Protein AF-A0A3M5D7C6-F1 (afdb_monomer_lite)

Secondary structure (DSSP, 8-state):
---S-EEEEEES--HHHHHHHHHHHHSPBPPPEEETTEEEEEEEETTEEEEEEEEEEEETTEEEEEEE-TTSS-SSHHHHHHHHHHHH-S-B-

Organism: Pseudomonas aeruginosa (NCBI:txid287)

Radius of gyration: 11.96 Å; chains: 1; bounding box: 26×23×31 Å

Sequence (93 aa):
MRQPDIEIYLKDAEHAAVAAWLEQALGPCGPWQEHGQTLKCTARGEHGAVRVTWLPKAVGKWHSLFLESDSTPWDDDLACARAAHAALGVEIR

Structure (mmCIF, N/CA/C/O backbone):
data_AF-A0A3M5D7C6-F1
#
_entry.id   AF-A0A3M5D7C6-F1
#
loop_
_atom_site.group_PDB
_atom_site.id
_atom_site.type_symbol
_atom_site.label_atom_id
_atom_site.label_alt_id
_atom_site.label_comp_id
_atom_site.label_asym_id
_atom_site.label_entity_id
_atom_site.label_seq_id
_atom_site.pdbx_PDB_ins_code
_atom_site.Cartn_x
_atom_site.Cartn_y
_atom_site.Cartn_z
_atom_site.occupancy
_atom_site.B_iso_or_equiv
_atom_site.auth_seq_id
_atom_site.auth_comp_id
_atom_site.auth_asym_id
_atom_site.auth_atom_id
_atom_site.pdbx_PDB_model_num
ATOM 1 N N . MET A 1 1 ? -5.492 2.951 -20.046 1.00 77.50 1 MET A N 1
ATOM 2 C CA . MET A 1 1 ? -4.131 3.529 -20.042 1.00 77.50 1 MET A CA 1
ATOM 3 C C . MET A 1 1 ? -3.603 3.325 -18.646 1.00 77.50 1 MET A C 1
ATOM 5 O O . MET A 1 1 ? -4.379 3.502 -17.720 1.00 77.50 1 MET A O 1
ATOM 9 N N . ARG A 1 2 ? -2.351 2.903 -18.515 1.00 88.31 2 ARG A N 1
ATOM 10 C CA . ARG A 1 2 ? -1.748 2.605 -17.222 1.00 88.31 2 ARG A CA 1
ATOM 11 C C . ARG A 1 2 ? -1.416 3.887 -16.457 1.00 88.31 2 ARG A C 1
ATOM 13 O O . ARG A 1 2 ? -0.903 4.821 -17.075 1.00 88.31 2 ARG A O 1
ATOM 20 N N . GLN A 1 3 ? -1.730 3.934 -15.165 1.00 91.56 3 GLN A N 1
ATOM 21 C CA . GLN A 1 3 ? -1.383 5.060 -14.298 1.00 91.56 3 GLN A CA 1
ATOM 22 C C . GLN A 1 3 ? 0.106 5.006 -13.904 1.00 91.56 3 GLN A C 1
ATOM 24 O O . GLN A 1 3 ? 0.654 3.913 -13.747 1.00 91.56 3 GLN A O 1
ATOM 29 N N . PRO A 1 4 ? 0.783 6.164 -13.785 1.00 93.12 4 PRO A N 1
ATOM 30 C CA . PRO A 1 4 ? 2.197 6.223 -13.410 1.00 93.12 4 PRO A CA 1
ATOM 31 C C . PRO A 1 4 ? 2.450 6.029 -11.908 1.00 93.12 4 PRO A C 1
ATOM 33 O O . PRO A 1 4 ? 3.592 5.853 -11.481 1.00 93.12 4 PRO A O 1
ATOM 36 N N . ASP A 1 5 ? 1.383 6.066 -11.124 1.00 96.81 5 ASP A N 1
ATOM 37 C CA . ASP A 1 5 ? 1.348 5.864 -9.691 1.00 96.81 5 ASP A CA 1
ATOM 38 C C . ASP A 1 5 ? -0.024 5.309 -9.301 1.00 96.81 5 ASP A C 1
ATOM 40 O O . ASP A 1 5 ? -0.983 5.420 -10.066 1.00 96.81 5 ASP A O 1
ATOM 44 N N . ILE A 1 6 ? -0.082 4.655 -8.143 1.00 97.81 6 ILE A N 1
ATOM 45 C CA . ILE A 1 6 ? -1.304 4.078 -7.583 1.00 97.81 6 ILE A CA 1
ATOM 46 C C . ILE A 1 6 ? -1.411 4.496 -6.121 1.00 97.81 6 ILE A C 1
ATOM 48 O O . ILE A 1 6 ? -0.467 4.275 -5.357 1.00 97.81 6 ILE A O 1
ATOM 52 N N . GLU A 1 7 ? -2.561 5.022 -5.710 1.00 98.38 7 GLU A N 1
ATOM 53 C CA . GLU A 1 7 ? -2.884 5.277 -4.304 1.00 98.38 7 GLU A CA 1
ATOM 54 C C . GLU A 1 7 ? -4.205 4.606 -3.919 1.00 98.38 7 GLU A C 1
ATOM 56 O O . GLU A 1 7 ? -5.257 4.890 -4.485 1.00 98.38 7 GLU A O 1
ATOM 61 N N . ILE A 1 8 ? -4.163 3.734 -2.909 1.00 98.50 8 ILE A N 1
ATOM 62 C CA . ILE A 1 8 ? -5.360 3.090 -2.353 1.00 98.50 8 ILE A CA 1
ATOM 63 C C . ILE A 1 8 ? -5.412 3.250 -0.833 1.00 98.50 8 ILE A C 1
ATOM 65 O O . ILE A 1 8 ? -4.381 3.302 -0.155 1.00 98.50 8 ILE A O 1
ATOM 69 N N . TYR A 1 9 ? -6.621 3.285 -0.275 1.00 98.56 9 TYR A N 1
ATOM 70 C CA . TYR A 1 9 ? -6.838 3.402 1.164 1.00 98.56 9 TYR A CA 1
ATOM 71 C C . TYR A 1 9 ? -7.334 2.079 1.738 1.00 98.56 9 TYR A C 1
ATOM 73 O O . TYR A 1 9 ? -8.356 1.555 1.310 1.00 98.56 9 TYR A O 1
ATOM 81 N N . LEU A 1 10 ? -6.653 1.555 2.757 1.00 98.56 10 LEU A N 1
ATOM 82 C CA . LEU A 1 10 ? -6.969 0.277 3.399 1.00 98.56 10 LEU A CA 1
ATOM 83 C C . LEU A 1 10 ? -7.490 0.511 4.817 1.00 98.56 10 LEU A C 1
ATOM 85 O O . LEU A 1 10 ? -6.845 1.198 5.610 1.00 98.56 10 LEU A O 1
ATOM 89 N N . LYS A 1 11 ? -8.652 -0.044 5.162 1.00 98.38 11 LYS A N 1
ATOM 90 C CA . LYS A 1 11 ? -9.267 0.149 6.485 1.00 98.38 11 LYS A CA 1
ATOM 91 C C . LYS A 1 11 ? -8.781 -0.878 7.499 1.00 98.38 11 LYS A C 1
ATOM 93 O O . LYS A 1 11 ? -8.909 -2.070 7.252 1.00 98.38 11 LYS A O 1
ATOM 98 N N . ASP A 1 12 ? -8.319 -0.413 8.662 1.00 96.62 12 ASP A N 1
ATOM 99 C CA . ASP A 1 12 ? -7.887 -1.254 9.794 1.00 96.62 12 ASP A CA 1
ATOM 100 C C . ASP A 1 12 ? -6.886 -2.364 9.374 1.00 96.62 12 ASP A C 1
ATOM 102 O O . ASP A 1 12 ? -6.843 -3.440 9.967 1.00 96.62 12 ASP A O 1
ATOM 106 N N . ALA A 1 13 ? -6.086 -2.118 8.332 1.00 97.56 13 ALA A N 1
ATOM 107 C CA . ALA A 1 13 ? -5.158 -3.095 7.775 1.00 97.56 13 ALA A CA 1
ATOM 108 C C . ALA A 1 13 ? -3.840 -3.141 8.559 1.00 97.56 13 ALA A C 1
ATOM 110 O O . ALA A 1 13 ? -3.239 -2.110 8.877 1.00 97.56 13 ALA A O 1
ATOM 111 N N . GLU A 1 14 ? -3.347 -4.349 8.825 1.00 97.44 14 GLU A N 1
ATOM 112 C CA . GLU A 1 14 ? -2.055 -4.541 9.475 1.00 97.44 14 GLU A CA 1
ATOM 113 C C . GLU A 1 14 ? -0.903 -4.346 8.484 1.00 97.44 14 GLU A C 1
ATOM 115 O O . GLU A 1 14 ? -0.839 -5.005 7.447 1.00 97.44 14 GLU A O 1
ATOM 120 N N . HIS A 1 15 ? 0.061 -3.490 8.836 1.00 97.50 15 HIS A N 1
ATOM 121 C CA . HIS A 1 15 ? 1.224 -3.210 7.987 1.00 97.50 15 HIS A CA 1
ATOM 122 C C . HIS A 1 15 ? 2.002 -4.482 7.607 1.00 97.50 15 HIS A C 1
ATOM 124 O O . HIS A 1 15 ? 2.441 -4.608 6.471 1.00 97.50 15 HIS A O 1
ATOM 130 N N . ALA A 1 1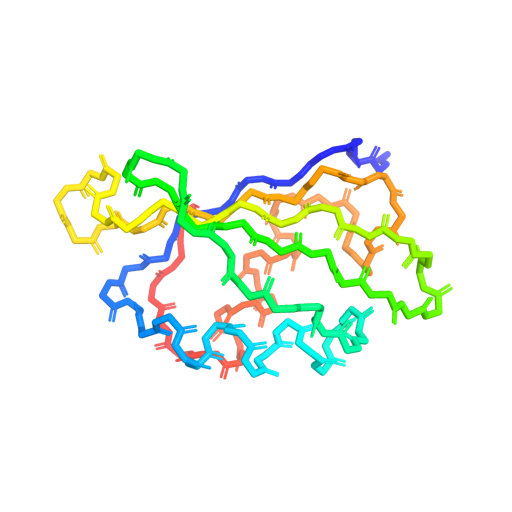6 ? 2.133 -5.448 8.524 1.00 97.44 16 ALA A N 1
ATOM 131 C CA . ALA A 1 16 ? 2.823 -6.708 8.248 1.00 97.44 16 ALA A CA 1
ATOM 132 C C . ALA A 1 16 ? 2.109 -7.549 7.173 1.00 97.44 16 ALA A C 1
ATOM 134 O O . ALA A 1 16 ? 2.767 -8.109 6.299 1.00 97.44 16 ALA A O 1
ATOM 135 N N . ALA A 1 17 ? 0.772 -7.597 7.198 1.00 98.19 17 ALA A N 1
ATOM 136 C CA . ALA A 1 17 ? -0.016 -8.287 6.180 1.00 98.19 17 ALA A CA 1
ATOM 137 C C . ALA A 1 17 ? 0.097 -7.589 4.815 1.00 98.19 17 ALA A C 1
ATOM 139 O O . ALA A 1 17 ? 0.278 -8.252 3.796 1.00 98.19 17 ALA A O 1
ATOM 140 N N . VAL A 1 18 ? 0.066 -6.250 4.803 1.00 98.25 18 VAL A N 1
ATOM 141 C CA . VAL A 1 18 ? 0.267 -5.450 3.584 1.00 98.25 18 VAL A CA 1
ATOM 142 C C . VAL A 1 18 ? 1.670 -5.666 3.014 1.00 98.25 18 VAL A C 1
ATOM 144 O O . VAL A 1 18 ? 1.801 -5.909 1.820 1.00 98.25 18 VAL A O 1
ATOM 147 N N . ALA A 1 19 ? 2.712 -5.647 3.848 1.00 97.94 19 ALA A N 1
ATOM 148 C CA . ALA A 1 19 ? 4.086 -5.901 3.421 1.00 97.94 19 ALA A CA 1
ATOM 149 C C . ALA A 1 19 ? 4.251 -7.306 2.818 1.00 97.94 19 ALA A C 1
ATOM 151 O O . ALA A 1 19 ? 4.809 -7.436 1.733 1.00 97.94 19 ALA A O 1
ATOM 152 N N . ALA A 1 20 ? 3.700 -8.340 3.462 1.00 98.19 20 ALA A N 1
ATOM 153 C CA . ALA A 1 20 ? 3.751 -9.708 2.946 1.00 98.19 20 ALA A CA 1
ATOM 154 C C . ALA A 1 20 ? 3.020 -9.858 1.599 1.00 98.19 20 ALA A C 1
ATOM 156 O O . ALA A 1 20 ? 3.504 -10.542 0.698 1.00 98.19 20 ALA A O 1
ATOM 157 N N . TRP A 1 21 ? 1.870 -9.200 1.436 1.00 98.19 21 TRP A N 1
ATOM 158 C CA . TRP A 1 21 ? 1.155 -9.175 0.159 1.00 98.19 21 TRP A CA 1
ATOM 159 C C . TRP A 1 21 ? 1.950 -8.444 -0.933 1.00 98.19 21 TRP A C 1
ATOM 161 O O . TRP A 1 21 ? 2.046 -8.940 -2.056 1.00 98.19 21 TRP A O 1
ATOM 171 N N . LEU A 1 22 ? 2.568 -7.305 -0.611 1.00 97.88 22 LEU A N 1
ATOM 172 C CA . LEU A 1 22 ? 3.416 -6.569 -1.550 1.00 97.88 22 LEU A CA 1
ATOM 173 C C . LEU A 1 22 ? 4.626 -7.393 -1.990 1.00 97.88 22 LEU A C 1
ATOM 175 O O . LEU A 1 22 ? 4.949 -7.387 -3.172 1.00 97.88 22 LEU A O 1
ATOM 179 N N . GLU A 1 23 ? 5.250 -8.147 -1.084 1.00 97.19 23 GLU A N 1
ATOM 180 C CA . GLU A 1 23 ? 6.351 -9.051 -1.431 1.00 97.19 23 GLU A CA 1
ATOM 181 C C . GLU A 1 23 ? 5.928 -10.130 -2.434 1.00 97.19 23 GLU A C 1
ATOM 183 O O . GLU A 1 23 ? 6.682 -10.461 -3.350 1.00 97.19 23 GLU A O 1
ATOM 188 N N . GLN A 1 24 ? 4.705 -10.649 -2.297 1.00 96.94 24 GLN A N 1
ATOM 189 C CA . GLN A 1 24 ? 4.139 -11.628 -3.227 1.00 96.94 24 GLN A CA 1
ATOM 190 C C . GLN A 1 24 ? 3.777 -11.004 -4.581 1.00 96.94 24 GLN A C 1
ATOM 192 O O . GLN A 1 24 ? 3.978 -11.637 -5.614 1.00 96.94 24 GLN A O 1
ATOM 197 N N . ALA A 1 25 ? 3.236 -9.783 -4.587 1.00 96.88 25 ALA A N 1
ATOM 19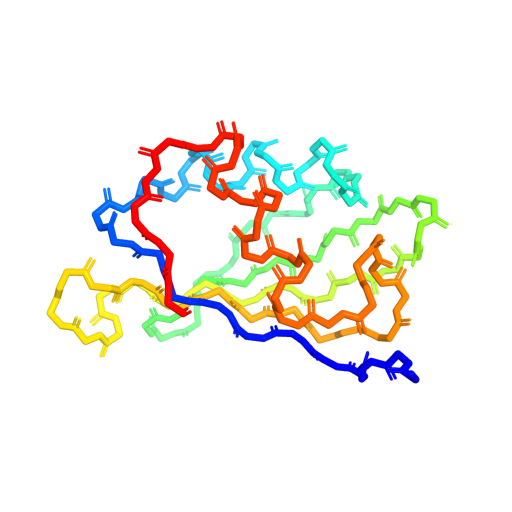8 C CA . ALA A 1 25 ? 2.736 -9.130 -5.797 1.00 96.88 25 ALA A CA 1
ATOM 199 C C . ALA A 1 25 ? 3.824 -8.398 -6.602 1.00 96.88 25 ALA A C 1
ATOM 201 O O . ALA A 1 25 ? 3.753 -8.344 -7.827 1.00 96.88 25 ALA A O 1
ATOM 202 N N . LEU A 1 26 ? 4.810 -7.806 -5.924 1.00 96.69 26 LEU A N 1
ATOM 203 C CA . LEU A 1 26 ? 5.826 -6.926 -6.515 1.00 96.69 26 LEU A CA 1
ATOM 204 C C . LEU A 1 26 ? 7.243 -7.508 -6.448 1.00 96.69 26 LEU A C 1
ATOM 206 O O . LEU A 1 26 ? 8.148 -6.965 -7.081 1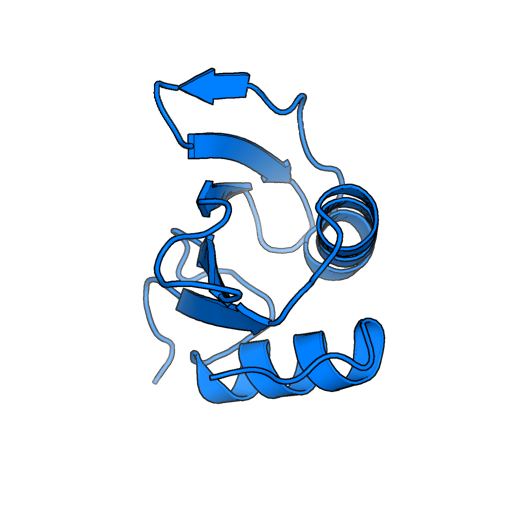.00 96.69 26 LEU A O 1
ATOM 210 N N . GLY A 1 27 ? 7.447 -8.588 -5.692 1.00 96.69 27 GLY A N 1
ATOM 211 C CA . GLY A 1 27 ? 8.762 -9.120 -5.342 1.00 96.69 27 GLY A CA 1
ATOM 212 C C . GLY A 1 27 ? 9.309 -8.544 -4.027 1.00 96.69 27 GLY A C 1
ATOM 213 O O . GLY A 1 27 ? 8.691 -7.661 -3.431 1.00 96.69 27 GLY A O 1
ATOM 214 N N . PRO A 1 28 ? 10.478 -9.024 -3.559 1.00 96.31 28 PRO A N 1
ATOM 215 C CA . PRO A 1 28 ? 11.011 -8.704 -2.238 1.00 96.31 28 PRO A CA 1
ATOM 216 C C . PRO A 1 28 ? 11.062 -7.203 -1.932 1.00 96.31 28 PRO A C 1
ATOM 218 O O . PRO A 1 28 ? 11.648 -6.414 -2.683 1.00 96.31 28 PRO A O 1
ATOM 221 N N . CYS A 1 29 ? 10.495 -6.823 -0.789 1.00 96.00 29 CYS A N 1
ATOM 222 C CA . CYS A 1 29 ? 10.609 -5.489 -0.229 1.00 96.00 29 CYS A CA 1
ATOM 223 C C . CYS A 1 29 ? 11.962 -5.341 0.472 1.00 96.00 29 CYS A C 1
ATOM 225 O O . CYS A 1 29 ? 12.360 -6.158 1.300 1.00 96.00 29 CYS A O 1
ATOM 227 N N . GLY A 1 30 ? 12.678 -4.260 0.160 1.00 95.25 30 GLY A N 1
ATOM 228 C CA . GLY A 1 30 ? 13.788 -3.810 0.994 1.00 95.25 30 GLY A CA 1
ATOM 229 C C . GLY A 1 30 ? 13.325 -3.457 2.417 1.00 95.25 30 GLY A C 1
ATOM 230 O O . GLY A 1 30 ? 12.122 -3.396 2.685 1.00 95.25 30 GLY A O 1
ATOM 231 N N . PRO A 1 31 ? 14.263 -3.174 3.337 1.00 96.25 31 PRO A N 1
ATOM 232 C CA . PRO A 1 31 ? 13.913 -2.808 4.703 1.00 96.25 31 PRO A CA 1
ATOM 233 C C . PRO A 1 31 ? 12.998 -1.580 4.715 1.00 96.25 31 PRO A C 1
ATOM 235 O O . PRO A 1 31 ? 13.280 -0.579 4.052 1.00 96.25 31 PRO A O 1
ATOM 238 N N . TRP A 1 32 ? 11.916 -1.660 5.487 1.00 97.56 32 TRP A N 1
ATOM 239 C CA . TRP A 1 32 ? 11.036 -0.524 5.725 1.00 97.56 32 TRP A CA 1
ATOM 240 C C . TRP A 1 32 ? 11.752 0.515 6.587 1.00 97.56 32 TRP A C 1
ATOM 242 O O . TRP A 1 32 ? 12.298 0.196 7.642 1.00 97.56 32 TRP A O 1
ATOM 252 N N . GLN A 1 33 ? 11.752 1.759 6.125 1.00 97.94 33 GLN A N 1
ATOM 253 C CA . GLN A 1 33 ? 12.374 2.893 6.793 1.00 97.94 33 GLN A CA 1
ATOM 254 C C . GLN A 1 33 ? 11.304 3.892 7.220 1.00 97.94 33 GLN A C 1
ATOM 256 O O . GLN A 1 33 ? 10.439 4.265 6.426 1.00 97.94 33 GLN A O 1
ATOM 261 N N . GLU A 1 34 ? 11.373 4.344 8.467 1.00 97.25 34 GLU A N 1
ATOM 262 C CA . GLU A 1 34 ? 10.512 5.411 8.967 1.00 97.25 34 GLU A CA 1
ATOM 263 C C . GLU A 1 34 ? 10.977 6.770 8.438 1.00 97.25 34 GLU A C 1
ATOM 265 O O . GLU A 1 34 ? 12.158 7.117 8.483 1.00 97.25 34 GLU A O 1
ATOM 270 N N . HIS A 1 35 ? 10.026 7.562 7.955 1.00 95.12 35 HIS A N 1
ATOM 271 C CA . HIS A 1 35 ? 10.241 8.935 7.535 1.00 95.12 35 HIS A CA 1
ATOM 272 C C . HIS A 1 35 ? 9.066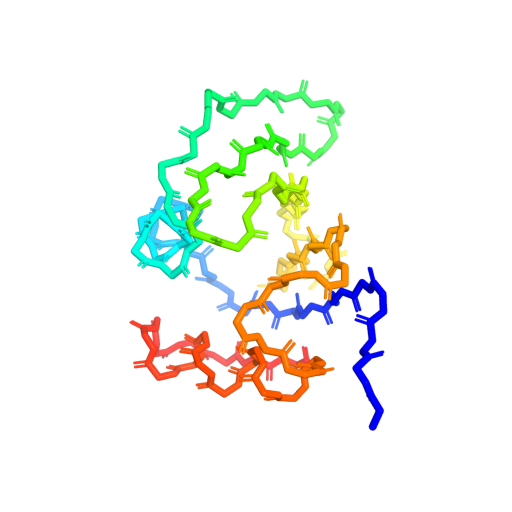 9.795 8.010 1.00 95.12 35 HIS A C 1
ATOM 274 O O . HIS A 1 35 ? 8.023 9.904 7.352 1.00 95.12 35 HIS A O 1
ATOM 280 N N . GLY A 1 36 ? 9.224 10.383 9.197 1.00 95.56 36 GLY A N 1
ATOM 281 C CA . GLY A 1 36 ? 8.148 11.091 9.884 1.00 95.56 36 GLY A CA 1
ATOM 282 C C . GLY A 1 36 ? 7.013 10.135 10.246 1.00 95.56 36 GLY A C 1
ATOM 283 O O . GLY A 1 36 ? 7.211 9.199 11.008 1.00 95.56 36 GLY A O 1
ATOM 284 N N . GLN A 1 37 ? 5.824 10.371 9.691 1.00 95.75 37 GLN A N 1
ATOM 285 C CA . GLN A 1 37 ? 4.655 9.508 9.901 1.00 95.75 37 GLN A CA 1
ATOM 286 C C . GLN A 1 37 ? 4.548 8.371 8.879 1.00 95.75 37 GLN A C 1
ATOM 288 O O . GLN A 1 37 ? 3.660 7.538 9.003 1.00 95.75 37 GLN A O 1
ATOM 293 N N . THR A 1 38 ? 5.416 8.341 7.864 1.00 97.69 38 THR A N 1
ATOM 294 C CA . THR A 1 38 ? 5.368 7.335 6.793 1.00 97.69 38 THR A CA 1
ATOM 295 C C . THR A 1 38 ? 6.398 6.238 6.999 1.00 97.69 38 THR A C 1
ATOM 297 O O . THR A 1 38 ? 7.473 6.475 7.544 1.00 97.69 38 THR A O 1
ATOM 300 N N . LEU A 1 39 ? 6.081 5.050 6.502 1.00 98.25 39 LEU A N 1
ATOM 301 C CA . LEU A 1 39 ? 6.998 3.935 6.325 1.00 98.25 39 LEU A CA 1
ATOM 302 C C . LEU A 1 39 ? 7.264 3.787 4.829 1.00 98.25 39 LEU A C 1
ATOM 304 O O . LEU A 1 39 ? 6.331 3.835 4.031 1.00 98.25 39 LEU A O 1
ATOM 308 N N . LYS A 1 40 ? 8.524 3.635 4.431 1.00 98.50 40 LYS A N 1
ATOM 309 C CA . LYS A 1 40 ? 8.905 3.534 3.019 1.00 98.50 40 LYS A CA 1
ATOM 310 C C . LYS A 1 40 ? 9.770 2.320 2.762 1.00 98.50 40 LYS A C 1
ATOM 312 O O . LYS A 1 40 ? 10.664 2.026 3.549 1.00 98.50 40 LYS A O 1
ATOM 317 N N . CYS A 1 41 ? 9.552 1.652 1.640 1.00 98.00 41 CYS A N 1
ATOM 318 C CA . CYS A 1 41 ? 10.448 0.610 1.156 1.00 98.00 41 CYS A CA 1
ATOM 319 C C . CYS A 1 41 ? 10.554 0.657 -0.373 1.00 98.00 41 CYS A C 1
ATOM 321 O O . CYS A 1 41 ? 9.927 1.472 -1.054 1.00 98.00 41 CYS A O 1
ATOM 323 N N . THR A 1 42 ? 11.404 -0.196 -0.933 1.00 98.06 42 THR A N 1
ATOM 324 C CA . THR A 1 42 ? 11.451 -0.431 -2.378 1.00 98.06 42 THR A CA 1
ATOM 325 C C . THR A 1 42 ? 11.280 -1.916 -2.622 1.00 98.06 42 THR A C 1
ATOM 327 O O . THR A 1 42 ? 12.122 -2.697 -2.178 1.00 98.06 42 THR A O 1
ATOM 330 N N . ALA A 1 43 ? 10.213 -2.291 -3.321 1.00 97.12 43 ALA A N 1
ATOM 331 C CA . ALA A 1 43 ? 10.035 -3.641 -3.837 1.00 97.12 43 ALA A CA 1
ATOM 332 C C . ALA A 1 43 ? 10.827 -3.794 -5.138 1.00 97.12 43 ALA A C 1
ATOM 334 O O . ALA A 1 43 ? 10.880 -2.866 -5.952 1.00 97.12 43 ALA A O 1
ATOM 335 N N . ARG A 1 44 ? 11.486 -4.939 -5.322 1.00 95.69 44 ARG A N 1
ATOM 336 C CA . ARG A 1 44 ? 12.233 -5.253 -6.546 1.00 95.69 44 ARG A CA 1
ATOM 337 C C . ARG A 1 44 ? 11.822 -6.628 -7.049 1.00 95.69 44 ARG A C 1
ATOM 339 O O . ARG A 1 44 ? 12.176 -7.628 -6.433 1.00 95.69 44 ARG A O 1
ATOM 346 N N . GLY A 1 45 ? 11.134 -6.667 -8.183 1.00 93.06 45 GLY A N 1
ATOM 347 C CA . GLY A 1 45 ? 10.700 -7.911 -8.814 1.00 93.06 45 GLY A CA 1
ATOM 348 C C . GLY A 1 45 ? 10.702 -7.824 -10.333 1.00 93.06 45 GLY A C 1
ATOM 349 O O . GLY A 1 45 ? 11.398 -6.995 -10.920 1.00 93.06 45 GLY A O 1
ATOM 350 N N . GLU A 1 46 ? 9.914 -8.686 -10.973 1.00 91.94 46 GLU A N 1
ATOM 351 C CA . GLU A 1 46 ? 9.810 -8.778 -12.441 1.00 91.94 46 GLU A CA 1
ATOM 352 C C . GLU A 1 46 ? 9.334 -7.464 -13.079 1.00 91.94 46 GLU A C 1
ATOM 354 O O . GLU A 1 46 ? 9.717 -7.115 -14.192 1.00 91.94 46 GLU A O 1
ATOM 359 N N . HIS A 1 47 ? 8.567 -6.700 -12.308 1.00 85.56 47 HIS A N 1
ATOM 360 C CA . HIS A 1 47 ? 8.012 -5.388 -12.615 1.00 85.56 47 HIS A CA 1
ATOM 361 C C . HIS A 1 47 ? 9.007 -4.227 -12.428 1.00 85.56 47 HIS A C 1
ATOM 363 O O . HIS A 1 47 ? 8.641 -3.059 -12.516 1.00 85.56 47 HIS A O 1
ATOM 369 N N . GLY A 1 48 ? 10.278 -4.520 -12.146 1.00 91.75 48 GLY A N 1
ATOM 370 C CA . GLY A 1 48 ? 11.286 -3.512 -11.839 1.00 91.75 48 GLY A CA 1
ATOM 371 C C . GLY A 1 48 ? 11.237 -3.053 -10.381 1.00 91.75 48 GLY A C 1
ATOM 372 O O . GLY A 1 48 ? 10.851 -3.800 -9.480 1.00 91.75 48 GLY A O 1
ATOM 373 N N . ALA A 1 49 ? 11.719 -1.834 -10.131 1.00 94.62 49 ALA A N 1
ATOM 374 C CA . ALA A 1 49 ? 11.773 -1.258 -8.791 1.00 94.62 49 ALA A CA 1
ATOM 375 C C . ALA A 1 49 ? 10.554 -0.363 -8.539 1.00 94.62 49 ALA A C 1
ATOM 377 O O . ALA A 1 49 ? 10.389 0.651 -9.214 1.00 94.62 49 ALA A O 1
ATOM 378 N N . VAL A 1 50 ? 9.759 -0.699 -7.525 1.00 97.31 50 VAL A N 1
ATOM 379 C CA . VAL A 1 50 ? 8.579 0.070 -7.109 1.00 97.31 50 VAL A CA 1
ATOM 380 C C . VAL A 1 50 ? 8.867 0.717 -5.762 1.00 97.31 50 VAL A C 1
ATOM 382 O O . VAL A 1 50 ? 9.171 0.019 -4.790 1.00 97.31 50 VAL A O 1
ATOM 385 N N . ARG A 1 51 ? 8.792 2.051 -5.682 1.00 97.56 51 ARG A N 1
ATOM 386 C CA . ARG A 1 51 ? 8.847 2.736 -4.383 1.00 97.56 51 ARG A CA 1
ATOM 387 C C . ARG A 1 51 ? 7.478 2.647 -3.733 1.00 97.56 51 ARG A C 1
ATOM 389 O O . ARG A 1 51 ? 6.471 2.954 -4.364 1.00 97.56 51 ARG A O 1
ATOM 396 N N . VAL A 1 52 ? 7.472 2.227 -2.477 1.00 98.19 52 VAL A N 1
ATOM 397 C CA . VAL A 1 52 ? 6.261 2.034 -1.691 1.00 98.19 52 VAL A CA 1
ATOM 398 C C . VAL A 1 52 ? 6.298 2.993 -0.516 1.00 98.19 52 VAL A C 1
ATOM 400 O O . VAL A 1 52 ? 7.284 3.030 0.223 1.00 98.19 52 VAL A O 1
ATOM 403 N N . THR A 1 53 ? 5.213 3.734 -0.327 1.00 98.56 53 THR A N 1
ATOM 404 C CA . THR A 1 53 ? 4.970 4.539 0.866 1.00 98.56 53 THR A CA 1
ATOM 405 C C . THR A 1 53 ? 3.712 4.027 1.561 1.00 98.56 53 THR A C 1
ATOM 407 O O . THR A 1 53 ? 2.653 3.907 0.956 1.00 98.56 53 THR A O 1
ATOM 410 N N . TRP A 1 54 ? 3.828 3.743 2.852 1.00 98.50 54 TRP A N 1
ATOM 411 C CA . TRP A 1 54 ? 2.731 3.398 3.742 1.00 98.50 54 TRP A CA 1
ATOM 412 C C . TRP A 1 54 ? 2.528 4.525 4.752 1.00 98.50 54 TRP A C 1
ATOM 414 O O . TRP A 1 54 ? 3.438 4.864 5.514 1.00 98.50 54 TRP A O 1
ATOM 424 N N . LEU A 1 55 ? 1.330 5.104 4.774 1.00 98.44 55 LEU A N 1
ATOM 425 C CA . LEU A 1 55 ? 0.926 6.114 5.746 1.00 98.44 55 LEU A CA 1
ATOM 426 C C . LEU A 1 55 ? -0.148 5.530 6.673 1.00 98.44 55 LEU A C 1
ATOM 428 O O . LEU A 1 55 ? -1.325 5.452 6.298 1.00 98.44 55 LEU A O 1
ATOM 432 N N . PRO A 1 56 ? 0.214 5.124 7.900 1.00 97.69 56 PRO A N 1
ATOM 433 C CA . PRO A 1 56 ? -0.755 4.606 8.838 1.00 97.69 56 PRO A CA 1
ATOM 434 C C . PRO A 1 56 ? -1.718 5.689 9.332 1.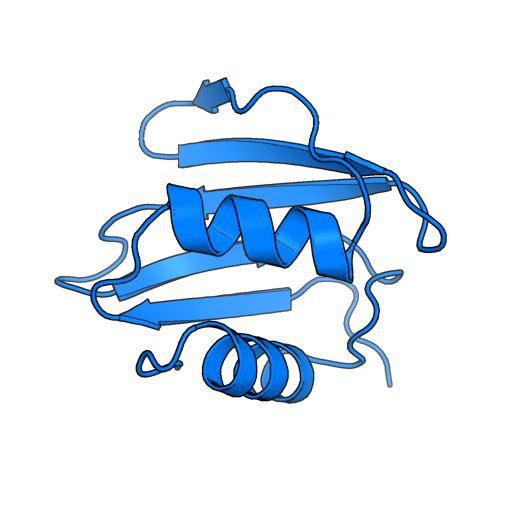00 97.69 56 PRO A C 1
ATOM 436 O O . PRO A 1 56 ? -1.296 6.795 9.654 1.00 97.69 56 PRO A O 1
ATOM 439 N N . LYS A 1 57 ? -3.008 5.342 9.464 1.00 96.56 57 LYS A N 1
ATOM 440 C CA . LYS A 1 57 ? -4.060 6.242 9.979 1.00 96.56 57 LYS A CA 1
ATOM 441 C C . LYS A 1 57 ? -4.104 7.597 9.253 1.00 96.56 57 LYS A C 1
ATOM 443 O O . LYS A 1 57 ? -4.326 8.626 9.889 1.00 96.56 57 LYS A O 1
ATOM 448 N N . ALA A 1 58 ? -3.927 7.581 7.930 1.00 96.00 58 ALA A N 1
ATOM 449 C CA . ALA A 1 58 ? -4.054 8.749 7.062 1.00 96.00 58 ALA A CA 1
ATOM 450 C C . ALA A 1 58 ? -5.361 9.517 7.330 1.00 96.00 58 ALA A C 1
ATOM 452 O O . ALA A 1 58 ? -5.343 10.736 7.485 1.00 96.00 58 ALA A O 1
ATOM 453 N N . VAL A 1 59 ? -6.487 8.798 7.463 1.00 95.81 59 VAL A N 1
ATOM 454 C CA . VAL A 1 59 ? -7.772 9.367 7.903 1.00 95.81 59 VAL A CA 1
ATOM 455 C C . VAL A 1 59 ? -8.519 8.370 8.787 1.00 95.81 59 VAL A C 1
ATOM 457 O O . VAL A 1 59 ? -9.082 7.380 8.317 1.00 95.81 59 VAL A O 1
ATOM 460 N N . GLY A 1 60 ? -8.574 8.630 10.093 1.00 95.69 60 GLY A N 1
ATOM 461 C CA . GLY A 1 60 ? -9.275 7.767 11.047 1.00 95.69 60 GLY A CA 1
ATOM 462 C C . GLY A 1 60 ? -8.706 6.343 11.068 1.00 95.69 60 GLY A C 1
ATOM 463 O O . GLY A 1 60 ? -7.606 6.121 11.564 1.00 95.69 60 GLY A O 1
ATOM 464 N N . LYS A 1 61 ? -9.477 5.383 10.545 1.00 96.81 61 LYS A N 1
ATOM 465 C CA . LYS A 1 61 ? -9.108 3.958 10.436 1.00 96.81 61 LYS A CA 1
ATOM 466 C C . LYS A 1 61 ? -8.462 3.586 9.097 1.00 96.81 61 LYS A C 1
ATOM 468 O O . LYS A 1 61 ? -8.152 2.424 8.872 1.00 96.81 61 LYS A O 1
ATOM 473 N N . TRP A 1 62 ? -8.316 4.548 8.193 1.00 98.31 62 TRP A N 1
ATOM 474 C CA . TRP A 1 62 ? -7.800 4.322 6.849 1.00 98.31 62 TRP A CA 1
ATOM 475 C C . TRP A 1 62 ? -6.305 4.593 6.800 1.00 98.31 62 TRP A C 1
ATOM 477 O O . TRP A 1 62 ? -5.849 5.648 7.240 1.00 98.31 62 TRP A O 1
ATOM 487 N N . HIS A 1 63 ? -5.560 3.643 6.255 1.00 98.44 63 HIS A N 1
ATOM 488 C CA . HIS A 1 63 ? -4.144 3.751 5.935 1.00 98.44 63 HIS A CA 1
ATOM 489 C C . HIS A 1 63 ? -4.009 4.041 4.437 1.00 98.44 63 HIS A C 1
ATOM 491 O O . HIS A 1 63 ? -4.722 3.416 3.658 1.00 98.44 63 HIS A O 1
ATOM 497 N N . SER A 1 64 ? -3.134 4.963 4.031 1.00 98.50 64 SER A N 1
ATOM 498 C CA . SER A 1 64 ? -2.808 5.155 2.607 1.00 98.50 64 SER A CA 1
ATOM 499 C C . SER A 1 64 ? -1.638 4.244 2.230 1.00 98.50 64 SER A C 1
ATOM 501 O O . SER A 1 64 ? -0.654 4.135 2.972 1.00 98.50 64 SER A O 1
ATOM 503 N N . LEU A 1 65 ? -1.772 3.572 1.090 1.00 98.62 65 LEU A N 1
ATOM 504 C CA . LEU A 1 65 ? -0.705 2.857 0.410 1.00 98.62 65 LEU A CA 1
ATOM 505 C C . LEU A 1 65 ? -0.488 3.517 -0.946 1.00 98.62 65 LEU A C 1
ATOM 507 O O . LEU A 1 65 ? -1.384 3.518 -1.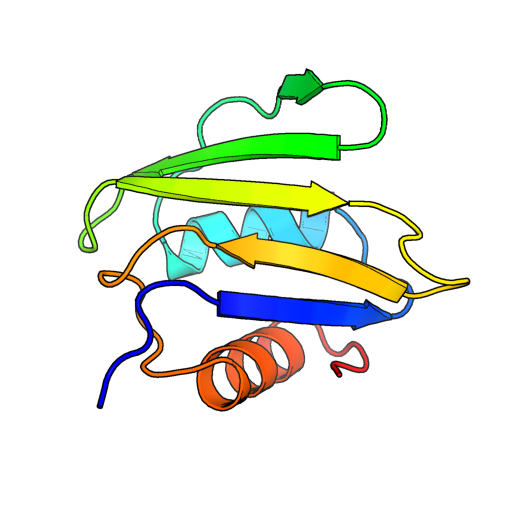787 1.00 98.62 65 LEU A O 1
ATOM 511 N N . PHE A 1 66 ? 0.724 4.016 -1.154 1.00 98.50 66 PHE A N 1
ATOM 512 C CA . PHE A 1 66 ? 1.119 4.706 -2.368 1.00 98.50 66 PHE A CA 1
ATOM 513 C C . PHE A 1 66 ? 2.267 3.969 -3.059 1.00 98.50 66 PHE A C 1
ATOM 515 O O . PHE A 1 66 ? 3.286 3.657 -2.433 1.00 98.50 66 PHE A O 1
ATOM 522 N N . LEU A 1 67 ? 2.088 3.680 -4.346 1.00 98.12 67 LEU A N 1
ATOM 523 C CA . LEU A 1 67 ? 3.034 2.978 -5.204 1.00 98.12 67 LEU A CA 1
ATOM 524 C C . LEU A 1 67 ? 3.477 3.918 -6.326 1.00 98.12 67 LEU A C 1
ATOM 526 O O . LEU A 1 67 ? 2.710 4.223 -7.233 1.00 98.12 67 LEU A O 1
ATOM 530 N N . GLU A 1 68 ? 4.731 4.354 -6.287 1.00 96.56 68 GLU A N 1
ATOM 531 C CA . GLU A 1 68 ? 5.286 5.292 -7.268 1.00 96.56 68 GLU A CA 1
ATOM 532 C C . GLU A 1 68 ? 5.949 4.516 -8.413 1.00 96.56 68 GLU A C 1
ATOM 534 O O . GLU A 1 68 ? 7.178 4.367 -8.457 1.00 96.56 68 GLU A O 1
ATOM 539 N N . SER A 1 69 ? 5.139 3.940 -9.302 1.00 93.56 69 SER A N 1
ATOM 540 C CA . SER A 1 69 ? 5.631 3.234 -10.485 1.00 93.56 69 SER A CA 1
ATOM 541 C C . SER A 1 69 ? 4.534 2.999 -11.520 1.00 93.56 69 SER A C 1
ATOM 543 O O . SER A 1 69 ? 3.461 2.494 -11.201 1.00 93.56 69 SER A O 1
ATOM 545 N N . ASP A 1 70 ? 4.873 3.228 -12.786 1.00 89.75 70 ASP A N 1
ATOM 546 C CA . ASP A 1 70 ? 4.091 2.814 -13.952 1.00 89.75 70 ASP A CA 1
ATOM 547 C C . ASP A 1 70 ? 4.315 1.340 -14.322 1.00 89.75 70 ASP A C 1
ATOM 549 O O . ASP A 1 70 ? 3.862 0.890 -15.366 1.00 89.75 70 ASP A O 1
ATOM 553 N N . SER A 1 71 ? 5.062 0.584 -13.520 1.00 90.50 71 SER A N 1
ATOM 554 C CA . SER A 1 71 ? 5.492 -0.772 -13.860 1.00 90.50 71 SER A CA 1
ATOM 555 C C . SER A 1 71 ? 4.858 -1.842 -12.968 1.00 90.50 71 SER A C 1
ATOM 557 O O . SER A 1 71 ? 5.165 -3.016 -13.137 1.00 90.50 71 SER A O 1
ATOM 559 N N . THR A 1 72 ? 3.949 -1.470 -12.055 1.00 94.81 72 THR A N 1
ATOM 560 C CA . THR A 1 72 ? 3.243 -2.401 -11.147 1.00 94.81 72 THR A CA 1
ATOM 561 C C . THR A 1 72 ? 2.461 -3.499 -11.907 1.00 94.81 72 THR A C 1
ATOM 563 O O . THR A 1 72 ? 2.297 -3.431 -13.118 1.00 94.81 72 THR A O 1
ATOM 566 N N . PRO A 1 73 ? 1.919 -4.542 -11.262 1.00 95.62 73 PRO A N 1
ATOM 567 C CA . PRO A 1 73 ? 1.050 -5.513 -11.934 1.00 95.62 73 PRO A CA 1
ATOM 568 C C . PRO A 1 73 ? -0.315 -4.933 -12.335 1.00 95.62 73 PRO A C 1
ATOM 570 O O . PRO A 1 73 ? -1.032 -5.538 -13.130 1.00 95.62 73 PRO A O 1
ATOM 573 N N . TRP A 1 74 ? -0.691 -3.774 -11.790 1.00 96.50 74 TRP A N 1
ATOM 574 C CA . TRP A 1 74 ? -2.028 -3.198 -11.909 1.00 96.50 74 TRP A CA 1
ATOM 575 C C . TRP A 1 74 ? -2.034 -2.009 -12.868 1.00 96.50 74 TRP A C 1
ATOM 577 O O . TRP A 1 74 ? -1.102 -1.212 -12.887 1.00 96.50 74 TRP A O 1
ATOM 587 N N . ASP A 1 75 ? -3.085 -1.894 -13.678 1.00 96.06 75 ASP A N 1
ATOM 588 C CA . ASP A 1 75 ? -3.210 -0.780 -14.623 1.00 96.06 75 ASP A CA 1
ATOM 589 C C . ASP A 1 75 ? -3.633 0.532 -13.943 1.00 96.06 75 ASP A C 1
ATOM 591 O O . ASP A 1 75 ? -3.284 1.604 -14.439 1.00 96.06 75 ASP A O 1
ATOM 595 N N . ASP A 1 76 ? -4.385 0.452 -12.842 1.00 97.44 76 ASP A N 1
ATOM 596 C CA . ASP A 1 76 ? -4.929 1.597 -12.112 1.00 97.44 76 ASP A CA 1
ATOM 597 C C . ASP A 1 76 ? -5.223 1.290 -10.625 1.00 97.44 76 ASP A C 1
ATOM 599 O O . ASP A 1 76 ? -5.102 0.145 -10.163 1.00 97.44 76 ASP A O 1
ATOM 603 N N . ASP A 1 77 ? -5.644 2.323 -9.886 1.00 97.81 77 ASP A N 1
ATOM 604 C CA . ASP A 1 77 ? -6.068 2.253 -8.482 1.00 97.81 77 ASP A CA 1
ATOM 605 C C . ASP A 1 77 ? -7.133 1.179 -8.244 1.00 97.81 77 ASP A C 1
ATOM 607 O O . ASP A 1 77 ? -7.059 0.423 -7.275 1.00 97.81 77 ASP A O 1
ATOM 611 N N . LEU A 1 78 ? -8.116 1.056 -9.142 1.00 97.88 78 LEU A N 1
ATOM 612 C CA . LEU A 1 78 ? -9.224 0.115 -8.984 1.00 97.88 78 LEU A CA 1
ATOM 613 C C . LEU A 1 78 ? -8.751 -1.340 -9.108 1.00 97.88 78 LEU A C 1
ATOM 615 O O . LEU A 1 78 ? -9.211 -2.207 -8.357 1.00 97.88 78 LEU A O 1
ATOM 619 N N . ALA A 1 79 ? -7.850 -1.626 -10.046 1.00 98.12 79 ALA A N 1
ATOM 620 C CA . ALA A 1 79 ? -7.253 -2.943 -10.214 1.00 98.12 79 ALA A CA 1
ATOM 621 C C . ALA A 1 79 ? -6.403 -3.327 -8.993 1.00 98.12 79 ALA A C 1
ATOM 623 O O . ALA A 1 79 ? -6.536 -4.446 -8.485 1.00 98.12 79 ALA A O 1
ATOM 624 N N . CYS A 1 80 ? -5.601 -2.391 -8.475 1.00 98.19 80 CYS A N 1
ATOM 625 C CA . CYS A 1 80 ? -4.829 -2.591 -7.250 1.00 98.19 80 CYS A CA 1
ATOM 626 C C . CYS A 1 80 ? -5.742 -2.804 -6.036 1.00 98.19 80 CYS A C 1
ATOM 628 O O . CYS A 1 80 ? -5.580 -3.779 -5.303 1.00 98.19 80 CYS A O 1
ATOM 630 N N . ALA A 1 81 ? -6.771 -1.968 -5.872 1.00 98.38 81 ALA A N 1
ATOM 631 C CA . ALA A 1 81 ? -7.733 -2.060 -4.780 1.00 98.38 81 ALA A CA 1
ATOM 632 C C . ALA A 1 81 ? -8.458 -3.411 -4.755 1.00 98.38 81 ALA A C 1
ATOM 634 O O . ALA A 1 81 ? -8.616 -4.019 -3.697 1.00 98.38 81 ALA A O 1
ATOM 635 N N . ARG A 1 82 ? -8.863 -3.929 -5.921 1.00 98.50 82 ARG A N 1
ATOM 636 C CA . ARG A 1 82 ? -9.486 -5.259 -6.030 1.00 98.50 82 ARG A CA 1
ATOM 637 C C . ARG A 1 82 ? -8.527 -6.374 -5.624 1.00 98.50 82 ARG A C 1
ATOM 639 O O . ARG A 1 82 ? -8.948 -7.292 -4.921 1.00 98.50 82 ARG A O 1
ATOM 646 N N . ALA A 1 83 ? -7.265 -6.298 -6.043 1.00 98.44 83 ALA A N 1
ATOM 647 C CA . ALA A 1 83 ? -6.249 -7.277 -5.669 1.00 98.44 83 ALA A CA 1
ATOM 648 C C . ALA A 1 83 ? -5.940 -7.228 -4.164 1.00 98.44 83 ALA A C 1
ATOM 650 O O . ALA A 1 83 ? -5.910 -8.273 -3.516 1.00 98.44 83 ALA A O 1
ATOM 651 N N . ALA A 1 84 ? -5.796 -6.027 -3.600 1.00 98.50 84 ALA A N 1
ATOM 652 C CA . ALA A 1 84 ? -5.594 -5.811 -2.171 1.00 98.50 84 ALA A CA 1
ATOM 653 C C . ALA A 1 84 ? -6.771 -6.356 -1.351 1.00 98.50 84 ALA A C 1
ATOM 655 O O . ALA A 1 84 ? -6.566 -7.115 -0.408 1.00 98.50 84 ALA A O 1
ATOM 656 N N . HIS A 1 85 ? -8.011 -6.042 -1.745 1.00 98.44 85 HIS A N 1
ATOM 657 C CA . HIS A 1 85 ? -9.215 -6.567 -1.099 1.00 98.44 85 HIS A CA 1
ATOM 658 C C . HIS A 1 85 ? -9.253 -8.101 -1.141 1.00 98.44 85 HIS A C 1
ATOM 660 O O . HIS A 1 85 ? -9.536 -8.742 -0.132 1.00 98.44 85 HIS A O 1
ATOM 666 N N . ALA A 1 86 ? -8.949 -8.701 -2.296 1.00 98.44 86 ALA A N 1
ATOM 667 C CA . ALA A 1 86 ? -8.938 -10.154 -2.453 1.00 98.44 86 ALA A CA 1
ATOM 668 C C . ALA A 1 86 ? -7.867 -10.841 -1.588 1.00 98.44 86 ALA A C 1
ATOM 670 O O . ALA A 1 86 ? -8.118 -11.929 -1.076 1.00 98.44 86 ALA A O 1
ATOM 671 N N . ALA A 1 87 ? -6.699 -10.217 -1.416 1.00 98.12 87 ALA A N 1
ATOM 672 C CA . ALA A 1 87 ? -5.596 -10.774 -0.636 1.00 98.12 87 ALA A CA 1
ATOM 673 C C . ALA A 1 87 ? -5.748 -10.552 0.878 1.00 98.12 87 ALA A C 1
ATOM 675 O O . ALA A 1 87 ? -5.399 -11.426 1.667 1.00 98.12 87 ALA A O 1
ATOM 676 N N . LEU A 1 88 ? -6.249 -9.384 1.284 1.00 97.94 88 LEU A N 1
ATOM 677 C CA . LEU A 1 88 ? -6.229 -8.929 2.677 1.00 97.94 88 LEU A CA 1
ATOM 678 C C . LEU A 1 88 ? -7.591 -9.048 3.374 1.00 97.94 88 LEU A C 1
ATOM 680 O O . LEU A 1 88 ? -7.647 -9.037 4.600 1.00 97.94 88 LEU A O 1
ATOM 684 N N . GLY A 1 89 ? -8.694 -9.137 2.622 1.00 97.88 89 GLY A N 1
ATOM 685 C CA . GLY A 1 89 ? -10.048 -9.233 3.179 1.00 97.88 89 GLY A CA 1
ATOM 686 C C . GLY A 1 89 ? -10.527 -7.976 3.920 1.00 97.88 89 GLY A C 1
ATOM 687 O O . GLY A 1 89 ? -11.485 -8.049 4.689 1.00 97.88 89 GLY A O 1
ATOM 688 N N . VAL A 1 90 ? -9.868 -6.833 3.711 1.00 97.50 90 VAL A N 1
ATOM 689 C CA . VAL A 1 90 ? -10.209 -5.539 4.328 1.00 97.50 90 VAL A CA 1
ATOM 690 C C . VAL A 1 90 ? -10.932 -4.624 3.343 1.00 97.50 90 VAL A C 1
ATOM 692 O O . VAL A 1 90 ? -10.773 -4.753 2.133 1.00 97.50 90 VAL A O 1
ATOM 695 N N . GLU A 1 91 ? -11.707 -3.668 3.860 1.00 97.88 91 GLU A N 1
ATOM 696 C CA . GLU A 1 91 ? -12.350 -2.630 3.041 1.00 97.88 91 GLU A CA 1
ATOM 697 C C . GLU A 1 91 ? -11.278 -1.740 2.384 1.00 97.88 91 GLU A C 1
ATOM 699 O O . GLU A 1 91 ? -10.351 -1.287 3.065 1.00 97.88 91 GLU A O 1
ATOM 704 N N . ILE A 1 92 ? -11.430 -1.477 1.082 1.00 97.88 92 ILE A N 1
ATOM 705 C CA . ILE A 1 92 ? -10.538 -0.620 0.287 1.00 97.88 92 ILE A CA 1
ATOM 706 C C . ILE A 1 92 ? -11.337 0.555 -0.291 1.00 97.88 92 ILE A C 1
ATOM 708 O O . ILE A 1 92 ? -12.508 0.380 -0.644 1.00 97.88 92 ILE A O 1
ATOM 712 N N . ARG A 1 93 ? -10.718 1.734 -0.377 1.00 93.75 93 ARG A N 1
ATOM 713 C CA . ARG A 1 93 ? -11.259 2.946 -1.006 1.00 93.75 93 ARG A CA 1
ATOM 714 C C . ARG A 1 93 ? -10.290 3.540 -2.006 1.00 93.75 93 ARG A C 1
ATOM 716 O O . ARG A 1 93 ? -9.069 3.434 -1.750 1.00 93.75 93 ARG A O 1
#

pLDDT: mean 96.48, std 3.1, range [77.5, 98.62]

Foldseek 3Di:
DADQKAKKKWFQFDPVLVQVLCCVQQNHWDDWDDDPQWTWTWHADPLGIWIWIWHQCPDNRIIMIMIRGSRGPARYHVRVQVSCCVRGVTDMD